Protein AF-A0A3E4YLI2-F1 (afdb_monomer_lite)

Organism: NCBI:txid39491

Secondary structure (DSSP, 8-state):
---GGG--TTSBHHHHHHHHHH-SSEEEEEPPGGG---PEEEEETTT--EEEEEE-TTT-BEEEEES-HHHHH-SS-----

Sequence (81 aa):
MFTLSSIKIGMKYQNVRNEIIKSKNLIMRCLPASCNSNYNVVENLDTKEKVYILRDCDTGIITDVTTDYYKTIIMERKIGK

Radius of gyration: 13.19 Å; chains: 1; bounding box: 44×26×30 Å

Structure (mmCIF, N/CA/C/O backbone):
data_AF-A0A3E4YLI2-F1
#
_entry.id   AF-A0A3E4YLI2-F1
#
loop_
_atom_site.group_PDB
_atom_site.id
_atom_site.type_symbol
_atom_site.label_atom_id
_atom_site.label_alt_id
_atom_site.label_comp_id
_atom_site.label_asym_id
_atom_site.label_entity_id
_atom_site.label_seq_id
_atom_site.pdbx_PDB_ins_code
_atom_site.Cartn_x
_atom_site.Cartn_y
_atom_site.Cartn_z
_atom_site.occupancy
_atom_site.B_iso_or_equiv
_atom_site.auth_seq_id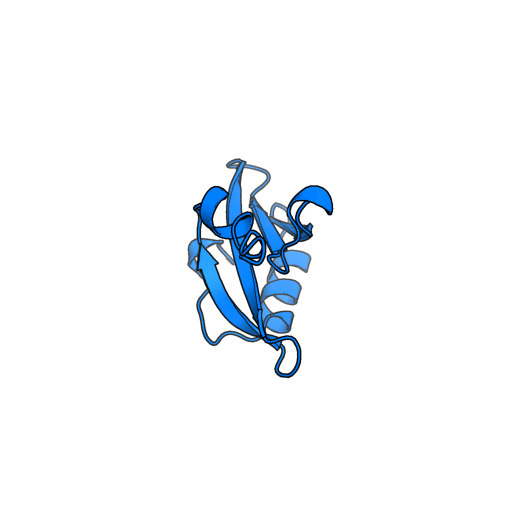
_atom_site.auth_comp_id
_atom_site.auth_asym_id
_atom_site.auth_atom_id
_atom_site.pdbx_PDB_model_num
ATOM 1 N N . MET A 1 1 ? -13.654 -5.629 9.160 1.00 76.31 1 MET A N 1
ATOM 2 C CA . MET A 1 1 ? -13.260 -4.215 8.984 1.00 76.31 1 MET A CA 1
ATOM 3 C C . MET A 1 1 ? -11.940 -4.206 8.236 1.00 76.31 1 MET A C 1
ATOM 5 O O . MET A 1 1 ? -11.065 -4.971 8.623 1.00 76.31 1 MET A O 1
ATOM 9 N N . PHE A 1 2 ? -11.828 -3.462 7.136 1.00 87.38 2 PHE A N 1
ATOM 10 C CA . PHE A 1 2 ? -10.599 -3.414 6.340 1.00 87.38 2 PHE A CA 1
ATOM 11 C C . PHE A 1 2 ? -9.520 -2.624 7.093 1.00 87.38 2 PHE A C 1
ATOM 13 O O . PHE A 1 2 ? -9.816 -1.578 7.666 1.00 87.38 2 PHE A O 1
ATOM 20 N N . THR A 1 3 ? -8.288 -3.131 7.129 1.00 91.75 3 THR A N 1
ATOM 21 C CA . THR A 1 3 ? -7.160 -2.498 7.836 1.00 91.75 3 THR A CA 1
ATOM 22 C C . THR A 1 3 ? -5.950 -2.383 6.921 1.00 91.75 3 THR A C 1
ATOM 24 O O . THR A 1 3 ? -5.781 -3.185 6.002 1.00 91.75 3 THR A O 1
ATOM 27 N N . LEU A 1 4 ? -5.059 -1.427 7.192 1.00 93.44 4 LEU A N 1
ATOM 28 C CA . LEU A 1 4 ? -3.839 -1.250 6.396 1.00 93.44 4 LEU A CA 1
ATOM 29 C C . LEU A 1 4 ? -2.959 -2.514 6.382 1.00 93.44 4 LEU A C 1
ATOM 31 O O . LEU A 1 4 ? -2.434 -2.885 5.338 1.00 93.44 4 LEU A O 1
ATOM 35 N N . SER A 1 5 ? -2.882 -3.232 7.507 1.00 92.88 5 SER A N 1
ATOM 36 C CA . SER A 1 5 ? -2.150 -4.502 7.641 1.00 92.88 5 SER A CA 1
ATOM 37 C C . SER A 1 5 ? -2.727 -5.662 6.819 1.00 92.88 5 SER A C 1
ATOM 39 O O . SER A 1 5 ? -2.061 -6.681 6.634 1.00 92.88 5 SER A O 1
ATOM 41 N N . SER A 1 6 ? -3.965 -5.535 6.329 1.00 94.56 6 SER A N 1
ATOM 42 C CA . SER A 1 6 ? -4.594 -6.549 5.477 1.00 94.56 6 SER A CA 1
ATOM 43 C C . SER A 1 6 ? -4.139 -6.472 4.017 1.00 94.56 6 SER A C 1
ATOM 45 O O . SER A 1 6 ? -4.317 -7.442 3.281 1.00 94.56 6 SER A O 1
ATOM 47 N N . ILE A 1 7 ? -3.522 -5.360 3.604 1.00 96.56 7 ILE A N 1
ATOM 48 C CA . ILE A 1 7 ? -3.012 -5.158 2.247 1.00 96.56 7 ILE A CA 1
ATOM 49 C C . ILE A 1 7 ? -1.740 -5.986 2.060 1.00 96.56 7 ILE A C 1
ATOM 51 O O . ILE A 1 7 ? -0.785 -5.851 2.822 1.00 96.56 7 ILE A O 1
ATOM 55 N N . LYS A 1 8 ? -1.715 -6.842 1.034 1.00 96.69 8 LYS A N 1
ATOM 56 C CA . LYS A 1 8 ? -0.602 -7.765 0.777 1.00 96.69 8 LYS A CA 1
ATOM 57 C C . LYS A 1 8 ? -0.222 -7.810 -0.699 1.00 96.69 8 LYS A C 1
ATOM 59 O O . LYS A 1 8 ? -1.045 -7.554 -1.579 1.00 96.69 8 LYS A O 1
ATOM 64 N N . ILE A 1 9 ? 1.026 -8.204 -0.944 1.00 97.69 9 ILE A N 1
ATOM 65 C CA . ILE A 1 9 ? 1.538 -8.540 -2.276 1.00 97.69 9 ILE A CA 1
ATOM 66 C C . ILE 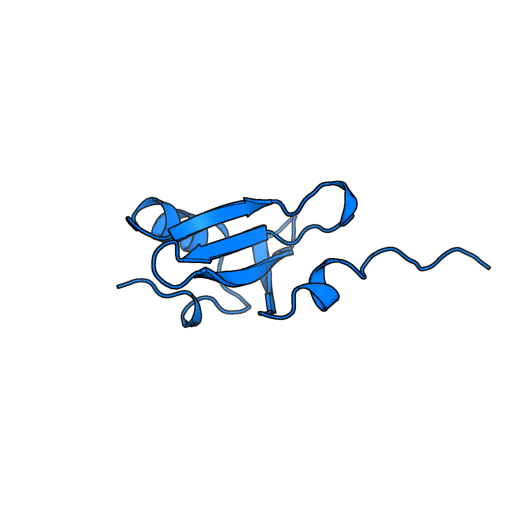A 1 9 ? 0.666 -9.645 -2.893 1.00 97.69 9 ILE A C 1
ATOM 68 O O . ILE A 1 9 ? 0.197 -10.544 -2.192 1.00 97.69 9 ILE A O 1
ATOM 72 N N . GLY A 1 10 ? 0.416 -9.551 -4.199 1.00 97.88 10 GLY A N 1
ATOM 73 C CA . GLY A 1 10 ? -0.430 -10.481 -4.952 1.00 97.88 10 GLY A CA 1
ATOM 74 C C . GLY A 1 10 ? -1.915 -10.102 -4.996 1.00 97.88 10 GLY A C 1
ATOM 75 O O . GLY A 1 10 ? -2.663 -10.641 -5.810 1.00 97.88 10 GLY A O 1
ATOM 76 N N . MET A 1 11 ? -2.369 -9.149 -4.176 1.00 98.00 11 MET A N 1
ATOM 77 C CA . MET A 1 11 ? -3.744 -8.651 -4.255 1.00 98.00 11 MET A CA 1
ATOM 78 C C . MET A 1 11 ? -3.951 -7.771 -5.493 1.00 98.00 11 MET A C 1
ATOM 80 O O . MET A 1 11 ? -3.073 -7.000 -5.878 1.00 98.00 11 MET A O 1
ATOM 84 N N . LYS A 1 12 ? -5.153 -7.813 -6.084 1.00 97.81 12 LYS A N 1
ATOM 85 C CA . LYS A 1 12 ? -5.549 -6.829 -7.101 1.00 97.81 12 LYS A CA 1
ATOM 86 C C . LYS A 1 12 ? -5.718 -5.458 -6.454 1.00 97.81 12 LYS A C 1
ATOM 88 O O . LYS A 1 12 ? -6.566 -5.290 -5.575 1.00 97.81 12 LYS A O 1
ATOM 93 N N . TYR A 1 13 ? -4.988 -4.468 -6.959 1.00 96.44 13 TYR A N 1
ATOM 94 C CA . TYR A 1 13 ? -5.069 -3.072 -6.528 1.00 96.44 13 TYR A CA 1
ATOM 95 C C . TYR A 1 13 ? -6.513 -2.552 -6.515 1.00 96.44 13 TYR A C 1
ATOM 97 O O . TYR A 1 13 ? -6.923 -1.880 -5.573 1.00 96.44 13 TYR A O 1
ATOM 105 N N . GLN A 1 14 ? -7.315 -2.914 -7.523 1.00 96.19 14 GLN A N 1
ATOM 106 C CA . GLN A 1 14 ? -8.708 -2.476 -7.616 1.00 96.19 14 GLN A CA 1
ATOM 107 C C . GLN A 1 14 ? -9.570 -2.980 -6.448 1.00 96.19 14 GLN A C 1
ATOM 109 O O . GLN A 1 14 ? -10.427 -2.243 -5.968 1.00 96.19 14 GLN A O 1
ATOM 114 N N . ASN A 1 15 ? -9.327 -4.196 -5.948 1.00 96.62 15 ASN A N 1
ATOM 115 C CA . ASN A 1 15 ? -10.064 -4.728 -4.799 1.00 96.62 15 ASN A CA 1
ATOM 116 C C . ASN A 1 15 ? -9.718 -3.945 -3.530 1.00 96.62 15 ASN A C 1
ATOM 118 O O . ASN A 1 15 ? -10.616 -3.523 -2.808 1.00 96.62 15 ASN A O 1
ATOM 122 N N . VAL A 1 16 ? -8.427 -3.681 -3.308 1.00 96.38 16 VAL A N 1
ATOM 123 C CA . VAL A 1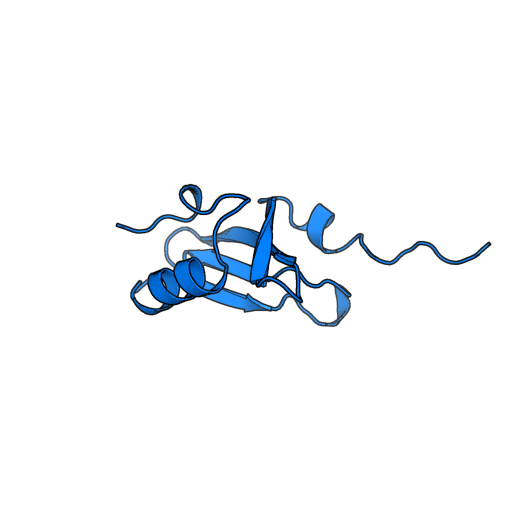 16 ? -7.951 -2.848 -2.191 1.00 96.38 16 VAL A CA 1
ATOM 124 C C . VAL A 1 16 ? -8.545 -1.440 -2.272 1.00 96.38 16 VAL A C 1
ATOM 126 O O . VAL A 1 16 ? -9.090 -0.941 -1.291 1.00 96.38 16 VAL A O 1
ATOM 129 N N . ARG A 1 17 ? -8.526 -0.819 -3.458 1.00 95.50 17 ARG A N 1
ATOM 130 C CA . ARG A 1 17 ? -9.129 0.499 -3.694 1.00 95.50 17 ARG A CA 1
ATOM 131 C C . ARG A 1 17 ? -10.626 0.514 -3.377 1.00 95.50 17 ARG A C 1
ATOM 133 O O . ARG A 1 17 ? -11.097 1.462 -2.756 1.00 95.50 17 ARG A O 1
ATOM 140 N N . ASN A 1 18 ? -11.367 -0.517 -3.780 1.00 96.56 18 ASN A N 1
ATOM 141 C CA . ASN A 1 18 ? -12.801 -0.616 -3.506 1.00 96.56 18 ASN A CA 1
ATOM 142 C C . ASN A 1 18 ? -13.090 -0.690 -1.997 1.00 96.56 18 ASN A C 1
ATOM 144 O O . ASN A 1 18 ? -14.029 -0.052 -1.531 1.00 96.56 18 ASN A O 1
ATOM 148 N N . GLU A 1 19 ? -12.285 -1.428 -1.230 1.00 95.94 19 GLU A N 1
ATOM 149 C CA . GLU A 1 19 ? -12.427 -1.493 0.231 1.00 95.94 19 GLU A CA 1
ATOM 150 C C . GLU A 1 19 ? -12.068 -0.166 0.915 1.00 95.94 19 GLU A C 1
ATOM 152 O O . GLU A 1 19 ? -12.755 0.257 1.846 1.00 95.94 19 GLU A O 1
ATOM 157 N N . ILE A 1 20 ? -11.057 0.549 0.412 1.00 95.25 20 ILE A N 1
ATOM 158 C CA . ILE A 1 20 ? -10.721 1.898 0.890 1.00 95.25 20 ILE A CA 1
ATOM 159 C C . ILE A 1 20 ? -11.877 2.876 0.641 1.00 95.25 20 ILE A C 1
ATOM 161 O O . ILE A 1 20 ? -12.248 3.599 1.554 1.00 95.25 20 ILE A O 1
ATOM 165 N N . ILE A 1 21 ? -12.501 2.866 -0.545 1.00 94.25 21 ILE A N 1
ATOM 166 C CA . ILE A 1 21 ? -13.640 3.754 -0.867 1.00 94.25 21 ILE A CA 1
ATOM 167 C C . ILE A 1 21 ? -14.842 3.506 0.059 1.00 94.25 21 ILE A C 1
ATOM 169 O O . ILE A 1 21 ? -15.564 4.439 0.400 1.00 94.25 21 ILE A O 1
ATOM 173 N N . LYS A 1 22 ? -15.064 2.255 0.478 1.00 95.06 22 LYS A N 1
ATOM 174 C CA . LYS A 1 22 ? -16.118 1.902 1.446 1.00 95.06 22 LYS A CA 1
ATOM 175 C C . LYS A 1 22 ? -15.761 2.289 2.885 1.00 95.06 22 LYS A C 1
ATOM 177 O O . LYS A 1 22 ? -16.635 2.285 3.752 1.00 95.06 22 LYS A O 1
ATOM 182 N N . SER A 1 23 ? -14.489 2.564 3.159 1.00 93.50 23 SER A N 1
ATOM 183 C CA . SER A 1 23 ? -13.998 2.900 4.492 1.00 93.50 23 SER A CA 1
ATOM 184 C C . SER A 1 23 ? -14.219 4.385 4.786 1.00 93.50 23 SER A C 1
ATOM 186 O O . SER A 1 23 ? -14.052 5.237 3.920 1.00 93.50 23 SER A O 1
ATOM 188 N N . LYS A 1 24 ? -14.582 4.717 6.031 1.00 93.69 24 LYS A N 1
ATOM 189 C CA . LYS A 1 24 ? -14.837 6.112 6.444 1.00 93.69 24 LYS A CA 1
ATOM 190 C C . LYS A 1 24 ? -13.563 6.904 6.743 1.00 93.69 24 LYS A C 1
ATOM 192 O O . LYS A 1 24 ? -13.565 8.124 6.639 1.00 93.69 24 LYS A O 1
ATOM 197 N N . ASN A 1 25 ? -12.504 6.212 7.149 1.00 95.62 25 ASN A N 1
ATOM 198 C CA . ASN A 1 25 ? -11.279 6.793 7.694 1.00 95.62 25 ASN A CA 1
ATOM 199 C C . ASN A 1 25 ? -10.027 6.472 6.869 1.00 95.62 25 ASN A C 1
ATOM 201 O O . ASN A 1 25 ? -8.937 6.896 7.241 1.00 95.62 25 ASN A O 1
ATOM 205 N N . LEU A 1 26 ? -10.154 5.734 5.764 1.00 96.44 26 LEU A N 1
ATOM 206 C CA . LEU A 1 26 ? -9.027 5.430 4.889 1.00 96.44 26 LEU A CA 1
ATOM 207 C C . LEU A 1 26 ? -9.095 6.293 3.639 1.00 96.44 26 LEU A C 1
ATOM 209 O O . LEU A 1 26 ? -10.136 6.395 2.996 1.00 96.44 26 LEU A O 1
ATOM 213 N N . ILE A 1 27 ? -7.958 6.866 3.266 1.00 95.62 27 ILE A N 1
ATOM 214 C CA . ILE A 1 27 ? -7.810 7.595 2.010 1.00 95.62 27 ILE A CA 1
ATOM 215 C C . ILE A 1 27 ? -6.662 7.021 1.200 1.00 95.62 27 ILE A C 1
ATOM 217 O O . ILE A 1 27 ? -5.700 6.486 1.744 1.00 95.62 27 ILE A O 1
ATOM 221 N N . MET A 1 28 ? -6.750 7.178 -0.115 1.00 95.56 28 MET A N 1
ATOM 222 C CA . MET A 1 28 ? -5.723 6.750 -1.051 1.00 95.56 28 MET A CA 1
ATOM 223 C C . MET A 1 28 ? -5.349 7.899 -1.977 1.00 95.56 28 MET A C 1
ATOM 225 O O . MET A 1 28 ? -6.228 8.554 -2.533 1.00 95.56 28 MET A O 1
ATOM 229 N N . ARG A 1 29 ? -4.050 8.135 -2.164 1.00 94.00 29 ARG A N 1
ATOM 230 C CA . ARG A 1 29 ? -3.535 9.178 -3.064 1.00 94.00 29 ARG A CA 1
ATOM 231 C C . ARG A 1 29 ? -2.216 8.763 -3.710 1.00 94.00 29 ARG A C 1
ATOM 233 O O . ARG A 1 29 ? -1.585 7.787 -3.305 1.00 94.00 29 ARG A O 1
ATOM 240 N N . CYS A 1 30 ? -1.805 9.489 -4.739 1.00 91.19 30 CYS A N 1
ATOM 241 C CA . CYS A 1 30 ? -0.464 9.359 -5.304 1.00 91.19 30 CYS A CA 1
ATOM 242 C C . CYS A 1 30 ? 0.564 10.041 -4.393 1.00 91.19 30 CYS A C 1
ATOM 244 O O . CYS A 1 30 ? 0.224 10.959 -3.639 1.00 91.19 30 CYS A O 1
ATOM 246 N N . LEU A 1 31 ? 1.817 9.598 -4.469 1.00 89.94 31 LEU A N 1
ATOM 247 C CA . LEU A 1 31 ? 2.931 10.367 -3.923 1.00 89.94 31 LEU A CA 1
ATOM 248 C C . LEU A 1 31 ? 3.098 11.704 -4.669 1.00 89.94 31 LEU A C 1
ATOM 250 O O . LEU A 1 31 ? 2.632 11.836 -5.806 1.00 89.94 31 LEU A O 1
ATOM 254 N N . PRO A 1 32 ? 3.752 12.706 -4.048 1.00 86.62 32 PRO A N 1
ATOM 255 C CA . PRO A 1 32 ? 4.137 13.931 -4.739 1.00 86.62 32 PRO A CA 1
ATOM 256 C C . PRO A 1 32 ? 4.916 13.633 -6.023 1.00 86.62 32 PRO A C 1
ATOM 258 O O . PRO A 1 32 ? 5.757 12.737 -6.049 1.00 86.62 32 PRO A O 1
ATOM 261 N N . ALA A 1 33 ? 4.689 14.426 -7.073 1.00 82.75 33 ALA A N 1
ATOM 262 C CA . ALA A 1 33 ? 5.376 14.249 -8.354 1.00 82.75 33 ALA A CA 1
ATOM 263 C C . ALA A 1 33 ? 6.912 14.308 -8.221 1.00 82.75 33 ALA A C 1
ATOM 265 O O . ALA A 1 33 ? 7.624 13.610 -8.936 1.00 82.75 33 ALA A O 1
ATOM 266 N N . SER A 1 34 ? 7.429 15.075 -7.254 1.00 83.94 34 SER A N 1
ATOM 267 C CA . SER A 1 34 ? 8.863 15.168 -6.951 1.00 83.94 34 SER A CA 1
ATOM 268 C C . SER A 1 34 ? 9.494 13.861 -6.458 1.00 83.94 34 SER A C 1
ATOM 270 O O . SER A 1 34 ? 10.715 13.737 -6.487 1.00 83.94 34 SER A O 1
ATOM 272 N N . CYS A 1 35 ? 8.694 12.886 -6.014 1.00 83.50 35 CYS A N 1
ATOM 273 C CA . CYS A 1 35 ? 9.176 11.574 -5.585 1.00 83.50 35 CYS A CA 1
ATOM 274 C C . CYS A 1 35 ? 9.525 10.646 -6.755 1.00 83.50 35 CYS A C 1
ATOM 276 O O . CYS A 1 35 ? 10.140 9.614 -6.507 1.00 83.50 35 CYS A O 1
ATOM 278 N N . ASN A 1 36 ? 9.110 10.986 -7.985 1.00 83.81 36 ASN A N 1
ATOM 279 C CA . ASN A 1 36 ? 9.339 10.200 -9.200 1.00 83.81 36 ASN A CA 1
ATOM 280 C C . ASN A 1 36 ? 9.098 8.691 -8.999 1.00 83.81 36 ASN A C 1
ATOM 282 O O . ASN A 1 36 ? 9.979 7.851 -9.176 1.00 83.81 36 ASN A O 1
ATOM 286 N N . SER A 1 37 ? 7.908 8.369 -8.494 1.00 86.75 37 SER A N 1
ATOM 287 C CA . SER A 1 37 ? 7.588 7.054 -7.959 1.00 86.75 37 SER A CA 1
ATOM 288 C C . SER A 1 37 ? 6.152 6.666 -8.260 1.00 86.75 37 SER A C 1
ATOM 290 O O . SER A 1 37 ? 5.234 7.475 -8.124 1.00 86.75 37 SER A 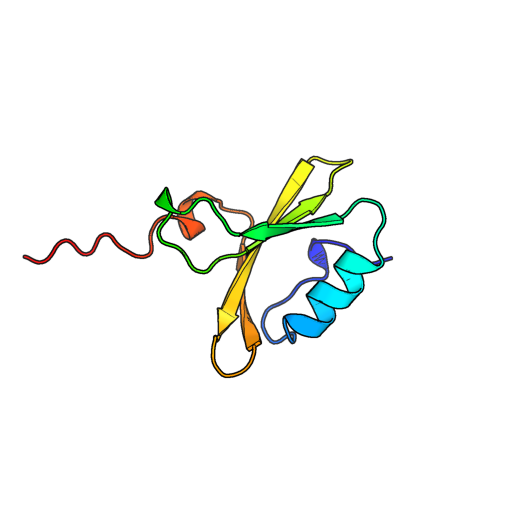O 1
ATOM 292 N N . ASN A 1 38 ? 5.962 5.394 -8.607 1.00 90.25 38 ASN A N 1
ATOM 293 C CA . ASN A 1 38 ? 4.655 4.813 -8.905 1.00 90.25 38 ASN A CA 1
ATOM 294 C C . ASN A 1 38 ? 3.926 4.283 -7.662 1.00 90.25 38 ASN A C 1
ATOM 296 O O . ASN A 1 38 ? 2.872 3.657 -7.789 1.00 90.25 38 ASN A O 1
ATOM 300 N N . TYR A 1 39 ? 4.466 4.509 -6.462 1.00 94.44 39 TYR A N 1
ATOM 301 C CA . TYR A 1 39 ? 3.774 4.124 -5.239 1.00 94.44 39 TYR A CA 1
ATOM 302 C C . TYR A 1 39 ? 2.551 5.013 -4.997 1.00 94.44 39 TYR A C 1
ATOM 304 O O . TYR A 1 39 ? 2.581 6.242 -5.116 1.00 94.44 39 TYR A O 1
ATOM 312 N N . ASN A 1 40 ? 1.469 4.377 -4.569 1.00 94.94 40 ASN A N 1
ATOM 313 C CA . ASN A 1 40 ? 0.331 5.045 -3.959 1.00 94.94 40 ASN A CA 1
ATOM 314 C C . ASN A 1 40 ? 0.454 4.969 -2.440 1.00 94.94 40 ASN A C 1
ATOM 316 O O . ASN A 1 40 ? 0.941 3.979 -1.906 1.00 94.94 40 ASN A O 1
ATOM 320 N N . VAL A 1 41 ? -0.026 5.989 -1.735 1.00 96.12 41 VAL A N 1
ATOM 321 C CA . VAL A 1 41 ? -0.128 5.974 -0.274 1.00 96.12 41 VAL A CA 1
ATOM 322 C C . VAL A 1 41 ? -1.575 5.747 0.133 1.00 96.12 41 VAL A C 1
ATOM 324 O O . VAL A 1 41 ? -2.488 6.403 -0.375 1.00 96.12 41 VAL A O 1
ATOM 327 N N . VAL A 1 42 ? -1.764 4.818 1.062 1.00 96.88 42 VAL A N 1
ATOM 328 C CA . VAL A 1 42 ? -3.004 4.598 1.794 1.00 96.88 42 VAL A CA 1
ATOM 329 C C . VAL A 1 42 ? -2.776 5.078 3.219 1.00 96.88 42 VAL A C 1
ATOM 331 O O . VAL A 1 42 ? -1.844 4.627 3.882 1.00 96.88 42 VAL A O 1
ATOM 334 N N . GLU A 1 43 ? -3.598 6.014 3.677 1.00 96.88 43 GLU A N 1
ATOM 335 C CA . GLU A 1 43 ? -3.483 6.621 5.002 1.00 96.88 43 GLU A CA 1
ATOM 336 C C . GLU A 1 43 ? -4.751 6.381 5.811 1.00 96.88 43 GLU A C 1
ATOM 338 O O . GLU A 1 43 ? -5.858 6.565 5.303 1.00 96.88 43 GLU A O 1
ATOM 343 N N . ASN A 1 44 ? -4.572 6.015 7.078 1.00 96.88 44 ASN A N 1
ATOM 344 C CA . ASN A 1 44 ? -5.626 6.053 8.078 1.00 96.88 44 ASN A CA 1
ATOM 345 C C . ASN A 1 44 ? -5.674 7.452 8.704 1.00 96.88 44 ASN A C 1
ATOM 347 O O . ASN A 1 44 ? -4.710 7.907 9.315 1.00 96.88 44 ASN A O 1
ATOM 351 N N . LEU A 1 45 ? -6.797 8.146 8.548 1.00 95.62 45 LEU A N 1
ATOM 352 C CA . LEU A 1 45 ? -6.975 9.514 9.022 1.00 95.62 45 LEU A CA 1
ATOM 353 C C . LEU A 1 45 ? -7.042 9.627 10.547 1.00 95.62 45 LEU A C 1
ATOM 355 O O . LEU A 1 45 ? -6.665 10.683 11.062 1.00 95.62 45 LEU A O 1
ATOM 359 N N . ASP A 1 46 ? -7.469 8.570 11.239 1.00 95.44 46 ASP A N 1
ATOM 360 C CA . ASP A 1 46 ? -7.597 8.546 12.698 1.00 95.44 46 ASP A CA 1
ATOM 361 C C . ASP A 1 46 ? -6.227 8.341 13.357 1.00 95.44 46 ASP A C 1
ATOM 363 O O . ASP A 1 46 ? -5.857 9.071 14.272 1.00 95.44 46 ASP A O 1
ATOM 367 N N . THR A 1 47 ? -5.447 7.371 12.862 1.00 95.31 47 THR A N 1
ATOM 368 C CA . THR A 1 47 ? -4.153 6.978 13.456 1.00 95.31 47 THR A CA 1
ATOM 369 C C . THR A 1 47 ? -2.943 7.645 12.803 1.00 95.31 47 THR A C 1
ATOM 371 O O . THR A 1 47 ? -1.845 7.592 13.350 1.00 95.31 47 THR A O 1
ATOM 374 N N . LYS A 1 48 ? -3.122 8.263 11.628 1.00 94.81 48 LYS A N 1
ATOM 375 C CA . LYS A 1 48 ? -2.055 8.787 10.750 1.00 94.81 48 LYS A CA 1
ATOM 376 C C . LYS A 1 48 ? -1.087 7.730 10.217 1.00 94.81 48 LYS A C 1
ATOM 378 O O . LYS A 1 48 ? -0.078 8.082 9.601 1.00 94.81 48 LYS A O 1
ATOM 383 N N . GLU A 1 49 ? -1.398 6.449 10.397 1.00 95.69 49 GLU A N 1
ATOM 384 C CA . GLU A 1 49 ? -0.629 5.356 9.812 1.00 95.69 49 GLU A CA 1
ATOM 385 C C . GLU A 1 49 ? -0.706 5.395 8.288 1.00 95.69 49 GLU A C 1
ATOM 387 O O . GLU A 1 49 ? -1.751 5.691 7.700 1.00 95.69 49 GLU A O 1
ATOM 392 N N . LYS A 1 50 ? 0.416 5.070 7.648 1.00 96.25 50 LYS A N 1
ATOM 393 C CA . LYS A 1 50 ? 0.557 5.075 6.195 1.00 96.25 50 LYS A CA 1
ATOM 394 C C . LYS A 1 50 ? 1.160 3.767 5.731 1.00 96.25 50 LYS A C 1
ATOM 396 O O . LYS A 1 50 ? 2.133 3.282 6.303 1.00 96.25 50 LYS A O 1
ATOM 401 N N . VAL A 1 51 ? 0.602 3.248 4.650 1.00 97.25 51 VAL A N 1
ATOM 402 C CA . VAL A 1 51 ? 1.176 2.154 3.876 1.00 97.25 51 VAL A CA 1
ATOM 403 C C . VAL A 1 51 ? 1.303 2.619 2.439 1.00 97.25 51 VAL A C 1
ATOM 405 O O . VAL A 1 51 ? 0.403 3.251 1.888 1.00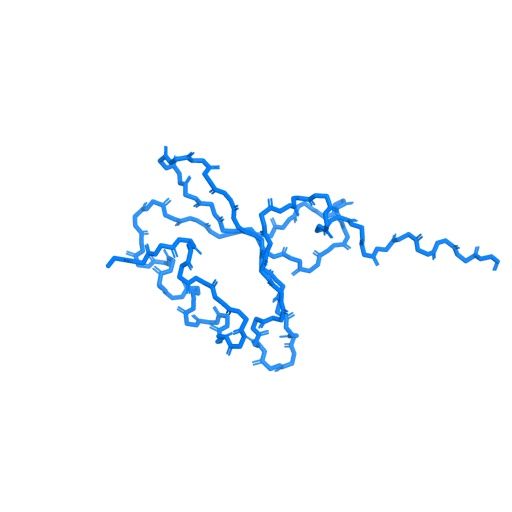 97.25 51 VAL A O 1
ATOM 408 N N . TYR A 1 52 ? 2.431 2.302 1.832 1.00 96.38 52 TYR A N 1
ATOM 409 C CA . TYR A 1 52 ? 2.730 2.601 0.450 1.00 96.38 52 TYR A CA 1
ATOM 410 C C . TYR A 1 52 ? 2.644 1.319 -0.356 1.00 96.38 52 TYR A C 1
ATOM 412 O O . TYR A 1 52 ? 3.196 0.292 0.038 1.00 96.38 52 TYR A O 1
ATOM 420 N N . ILE A 1 53 ? 1.945 1.388 -1.481 1.00 96.62 53 ILE A N 1
ATOM 421 C CA . ILE A 1 53 ? 1.699 0.239 -2.337 1.00 96.62 53 ILE A CA 1
ATOM 422 C C . ILE A 1 53 ? 2.221 0.521 -3.735 1.00 96.62 53 ILE A C 1
ATOM 424 O O . ILE A 1 53 ? 1.894 1.546 -4.336 1.00 96.62 53 ILE A O 1
ATOM 428 N N . LEU A 1 54 ? 3.016 -0.407 -4.251 1.00 95.56 54 LEU A N 1
ATOM 429 C CA . LEU A 1 54 ? 3.397 -0.449 -5.652 1.00 95.56 54 LEU A CA 1
ATOM 430 C C . LEU A 1 54 ? 2.561 -1.518 -6.336 1.00 95.56 54 LEU A C 1
ATOM 432 O O . LEU A 1 54 ? 2.339 -2.598 -5.783 1.00 95.56 54 LEU A O 1
ATOM 436 N N . ARG A 1 55 ? 2.097 -1.215 -7.543 1.00 95.44 55 ARG A N 1
ATOM 437 C CA . ARG A 1 55 ? 1.430 -2.190 -8.396 1.00 95.44 55 ARG A CA 1
ATOM 438 C C . ARG A 1 55 ? 2.171 -2.318 -9.711 1.00 95.44 55 ARG A C 1
ATOM 440 O O . ARG A 1 55 ? 2.746 -1.348 -10.199 1.00 95.44 55 ARG A O 1
ATOM 447 N N . ASP A 1 56 ? 2.069 -3.496 -10.290 1.00 95.00 56 ASP A N 1
ATOM 448 C CA . ASP A 1 56 ? 2.344 -3.707 -11.697 1.00 95.00 56 ASP A CA 1
ATOM 449 C C . ASP A 1 56 ? 1.284 -2.978 -12.544 1.00 95.00 56 ASP A C 1
ATOM 451 O O . ASP A 1 56 ? 0.082 -3.064 -12.264 1.00 95.00 56 ASP A O 1
ATOM 455 N N . CYS A 1 57 ? 1.725 -2.198 -13.532 1.00 90.00 57 CYS A N 1
ATOM 456 C CA . CYS A 1 57 ? 0.834 -1.345 -14.322 1.00 90.00 57 CYS A CA 1
ATOM 457 C C . CYS A 1 57 ? 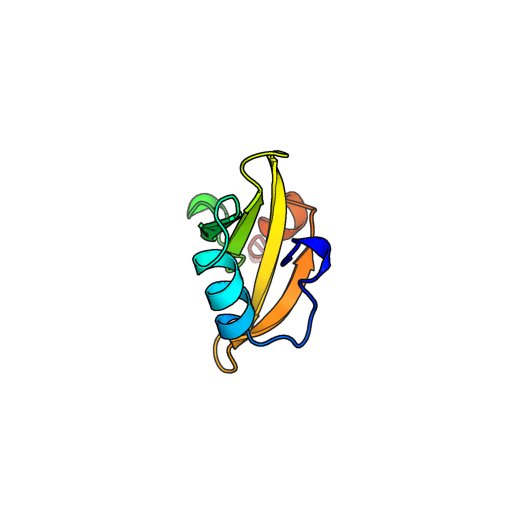-0.064 -2.142 -15.272 1.00 90.00 57 CYS A C 1
ATOM 459 O O . CYS A 1 57 ? -1.202 -1.727 -15.494 1.00 90.00 57 CYS A O 1
ATOM 461 N N . ASP A 1 58 ? 0.417 -3.278 -15.776 1.00 94.50 58 ASP A N 1
ATOM 462 C CA . ASP A 1 58 ? -0.279 -4.069 -16.791 1.00 94.50 58 ASP A CA 1
ATOM 463 C C . ASP A 1 58 ? -1.331 -4.983 -16.157 1.00 94.50 58 ASP A C 1
ATOM 465 O O . ASP A 1 58 ? -2.470 -5.083 -16.614 1.00 94.50 58 ASP A O 1
ATOM 469 N N . THR A 1 59 ? -0.972 -5.632 -15.051 1.00 96.38 59 THR A N 1
ATOM 470 C CA . THR A 1 59 ? -1.829 -6.599 -14.354 1.00 96.38 59 THR A CA 1
ATOM 471 C C . THR A 1 59 ? -2.642 -5.977 -13.219 1.00 96.38 59 THR A C 1
ATOM 473 O O . THR A 1 59 ? -3.639 -6.554 -12.772 1.00 96.38 59 THR A O 1
ATOM 476 N N . GLY A 1 60 ? -2.224 -4.811 -12.714 1.00 95.69 60 GLY A N 1
ATOM 477 C CA . GLY A 1 60 ? -2.822 -4.170 -11.543 1.00 95.69 60 GLY A CA 1
ATOM 478 C C . GLY A 1 60 ? -2.613 -4.950 -10.241 1.00 95.69 60 GLY A C 1
ATOM 479 O O . GLY A 1 60 ? -3.330 -4.710 -9.264 1.00 95.69 60 GLY A O 1
ATOM 480 N N . ILE A 1 61 ? -1.679 -5.904 -10.215 1.00 98.00 61 ILE A N 1
ATOM 481 C CA . ILE A 1 61 ? -1.334 -6.692 -9.030 1.00 98.00 61 ILE A CA 1
ATOM 482 C C . ILE A 1 61 ? -0.379 -5.885 -8.151 1.00 98.00 61 ILE A C 1
ATOM 484 O O . ILE A 1 61 ? 0.561 -5.272 -8.646 1.00 98.00 61 ILE A O 1
ATOM 488 N N . ILE A 1 62 ? -0.611 -5.883 -6.838 1.00 98.06 62 ILE A N 1
ATOM 489 C CA . ILE A 1 62 ? 0.299 -5.268 -5.867 1.00 98.06 62 ILE A CA 1
ATOM 490 C C . ILE A 1 62 ? 1.601 -6.073 -5.819 1.00 98.06 62 ILE A C 1
ATOM 492 O O . ILE A 1 62 ? 1.580 -7.266 -5.509 1.00 98.06 62 ILE A O 1
ATOM 496 N N . THR A 1 63 ? 2.719 -5.410 -6.101 1.00 97.25 63 THR A N 1
ATOM 497 C CA . THR A 1 63 ? 4.063 -6.002 -6.175 1.00 97.25 63 THR A CA 1
ATOM 498 C C . THR A 1 63 ? 4.947 -5.633 -4.989 1.00 97.25 63 THR A C 1
ATOM 500 O O . THR A 1 63 ? 5.840 -6.403 -4.654 1.00 97.25 63 THR A O 1
ATOM 503 N N . ASP A 1 64 ? 4.677 -4.514 -4.311 1.00 96.44 64 ASP A N 1
ATOM 504 C CA . ASP A 1 64 ? 5.337 -4.155 -3.053 1.00 96.44 64 ASP A CA 1
ATOM 505 C C . ASP A 1 64 ? 4.366 -3.456 -2.101 1.00 96.44 64 ASP A C 1
ATOM 507 O O . ASP A 1 64 ? 3.463 -2.725 -2.522 1.00 96.44 64 ASP A O 1
ATOM 511 N N . VAL A 1 65 ? 4.576 -3.682 -0.806 1.00 96.81 65 VAL A N 1
ATOM 512 C CA . VAL A 1 65 ? 3.868 -3.011 0.284 1.00 96.81 65 VAL A CA 1
ATOM 513 C C . VAL A 1 65 ? 4.904 -2.638 1.334 1.00 96.81 65 VAL A C 1
ATOM 515 O O . VAL A 1 65 ? 5.612 -3.504 1.842 1.00 96.81 65 VAL A O 1
ATOM 518 N N . THR A 1 66 ? 4.998 -1.357 1.672 1.00 95.44 66 THR A N 1
ATOM 519 C CA . THR A 1 66 ? 5.984 -0.861 2.637 1.00 95.44 66 THR A CA 1
ATOM 520 C C . THR A 1 66 ? 5.395 0.234 3.515 1.00 95.44 66 THR A C 1
ATOM 522 O O . THR A 1 66 ? 4.482 0.947 3.110 1.00 95.44 66 THR A O 1
ATOM 525 N N . THR A 1 67 ? 5.920 0.387 4.724 1.00 95.56 67 THR A N 1
ATOM 526 C CA . THR A 1 67 ? 5.678 1.550 5.594 1.00 95.56 67 THR A CA 1
ATOM 527 C C . THR A 1 67 ? 6.831 2.555 5.538 1.00 95.56 67 THR A C 1
ATOM 529 O O . THR A 1 67 ? 6.686 3.685 6.001 1.00 95.56 67 THR A O 1
ATOM 532 N N . ASP A 1 68 ? 7.964 2.175 4.939 1.00 93.62 68 ASP A N 1
ATOM 533 C CA . ASP A 1 68 ? 9.127 3.041 4.770 1.00 93.62 68 ASP A CA 1
ATOM 534 C C . ASP A 1 68 ? 8.930 3.991 3.584 1.00 93.62 68 ASP A C 1
ATOM 536 O O . ASP A 1 68 ? 8.998 3.587 2.422 1.00 93.62 68 ASP A O 1
ATOM 540 N N . TYR A 1 69 ? 8.721 5.271 3.894 1.00 90.00 69 TYR A N 1
ATOM 541 C CA . TYR A 1 69 ? 8.601 6.339 2.906 1.00 90.00 69 TYR A CA 1
ATOM 542 C C . TYR A 1 69 ? 9.865 6.501 2.049 1.00 90.00 69 TYR A C 1
ATOM 544 O O . TYR A 1 69 ? 9.756 6.743 0.848 1.00 90.00 69 TYR A O 1
ATOM 552 N N . TYR A 1 70 ? 11.064 6.338 2.613 1.00 87.62 70 TYR A N 1
ATOM 553 C CA . TYR A 1 70 ? 12.309 6.560 1.874 1.00 87.62 70 TYR A CA 1
ATOM 554 C C . TYR A 1 70 ? 12.535 5.496 0.798 1.00 87.62 70 TYR A C 1
ATOM 556 O O . TYR A 1 70 ? 12.997 5.816 -0.297 1.00 87.62 70 TYR A O 1
ATOM 564 N N . LYS A 1 71 ? 12.106 4.254 1.040 1.00 89.12 71 LYS A N 1
ATOM 565 C CA . LYS A 1 71 ? 12.072 3.215 -0.000 1.00 89.12 71 LYS A CA 1
ATOM 566 C C . LYS A 1 71 ? 11.229 3.639 -1.207 1.00 89.12 71 LYS A C 1
ATOM 568 O O . LYS A 1 71 ? 11.545 3.288 -2.339 1.00 89.12 71 LYS A O 1
ATOM 573 N N . THR A 1 72 ? 10.173 4.421 -0.984 1.00 87.25 72 THR A N 1
ATOM 574 C CA . THR A 1 72 ? 9.250 4.819 -2.056 1.00 87.25 72 THR A CA 1
ATOM 575 C C . THR A 1 72 ? 9.773 5.941 -2.940 1.00 87.25 72 THR A C 1
ATOM 577 O O . THR A 1 72 ? 9.285 6.072 -4.053 1.00 87.25 72 THR A O 1
ATOM 580 N N . ILE A 1 73 ? 10.746 6.738 -2.490 1.00 82.94 73 ILE A N 1
ATOM 581 C CA . ILE A 1 73 ? 11.265 7.893 -3.247 1.00 82.94 73 ILE A CA 1
ATOM 582 C C . ILE A 1 73 ? 12.563 7.580 -4.014 1.00 82.94 73 ILE A C 1
ATOM 584 O O . ILE A 1 73 ? 12.975 8.356 -4.871 1.00 82.94 73 ILE A O 1
ATOM 588 N N . ILE A 1 74 ? 13.230 6.459 -3.712 1.00 66.50 74 ILE A N 1
ATOM 589 C CA . ILE A 1 74 ? 14.518 6.065 -4.309 1.00 66.50 74 ILE A CA 1
ATOM 590 C C . ILE A 1 74 ? 14.281 4.986 -5.376 1.00 66.50 74 ILE A C 1
ATOM 592 O O . ILE A 1 74 ? 14.704 3.845 -5.220 1.00 66.50 74 ILE A O 1
ATOM 596 N N . MET A 1 75 ? 13.591 5.323 -6.468 1.00 57.09 75 MET A N 1
ATOM 597 C CA . MET A 1 75 ? 13.560 4.456 -7.661 1.00 57.09 75 MET A CA 1
ATOM 598 C C . MET A 1 75 ? 14.183 5.094 -8.911 1.00 57.09 75 MET A C 1
ATOM 600 O O . MET A 1 75 ? 14.490 4.367 -9.848 1.00 57.09 75 MET A O 1
ATOM 604 N N . GLU A 1 76 ? 14.535 6.388 -8.902 1.00 48.00 76 GLU A N 1
ATOM 605 C CA . GLU A 1 76 ? 15.267 7.019 -10.016 1.00 48.00 76 GLU A CA 1
ATOM 606 C C . GLU A 1 76 ? 16.372 7.991 -9.567 1.00 48.00 76 GLU A C 1
ATOM 608 O O . GLU A 1 76 ? 16.294 9.205 -9.734 1.00 48.00 76 GLU A O 1
ATOM 613 N N . ARG A 1 77 ? 17.473 7.445 -9.041 1.00 46.81 77 ARG A N 1
ATOM 614 C CA . ARG A 1 77 ? 18.794 8.100 -9.101 1.00 46.81 77 ARG A CA 1
ATOM 615 C C . ARG A 1 77 ? 19.895 7.096 -9.456 1.00 46.81 77 ARG A C 1
ATOM 617 O O . ARG A 1 77 ? 20.921 7.010 -8.794 1.00 46.81 77 ARG A O 1
ATOM 624 N N . LYS A 1 78 ? 19.722 6.355 -10.555 1.00 46.69 78 LYS A N 1
ATOM 625 C CA . LYS A 1 78 ? 20.885 5.990 -11.379 1.00 46.69 78 LYS A CA 1
ATOM 626 C C . LYS A 1 78 ? 21.139 7.164 -12.318 1.00 46.69 78 LYS A C 1
ATOM 628 O O . LYS A 1 78 ? 20.703 7.165 -13.461 1.00 46.69 78 LYS A O 1
ATOM 633 N N . ILE A 1 79 ? 21.790 8.199 -11.790 1.00 46.50 79 ILE A N 1
ATOM 634 C CA . ILE A 1 79 ? 22.441 9.206 -12.629 1.00 46.50 79 ILE A CA 1
ATOM 635 C C . ILE A 1 79 ? 23.484 8.422 -13.428 1.00 46.50 79 ILE A C 1
ATOM 637 O O . ILE A 1 79 ? 24.332 7.757 -12.829 1.00 46.50 79 ILE A O 1
ATOM 641 N N . GLY A 1 80 ? 23.326 8.399 -14.751 1.00 44.25 80 GLY A N 1
ATOM 642 C CA . GLY A 1 80 ? 24.259 7.741 -15.658 1.00 44.25 80 GLY A CA 1
ATOM 643 C C . GLY A 1 80 ? 25.690 8.172 -15.346 1.00 44.25 80 GLY A C 1
ATOM 644 O O . GLY A 1 80 ? 25.949 9.356 -15.130 1.00 44.25 80 GLY A O 1
ATOM 645 N N . LYS A 1 81 ? 26.582 7.186 -15.252 1.00 39.00 81 LYS A N 1
ATOM 646 C CA . LYS A 1 81 ? 28.011 7.418 -15.448 1.00 39.00 81 LYS A CA 1
ATOM 647 C C . LYS A 1 81 ? 28.265 7.763 -16.907 1.00 39.00 81 LYS A C 1
ATOM 649 O O . LYS A 1 81 ? 27.547 7.184 -17.754 1.00 39.00 81 LYS A O 1
#

pLDDT: mean 89.23, std 14.1, range [39.0, 98.06]

Foldseek 3Di:
DDDLVVDDFFDQQVVVVVVQVVDPFKDKACDPVQLVFQWIWIAGNVVRQIKIWHADPPRSTTHDIDSDPVVGSPPDPPPDD